Protein AF-A0A4Z0K3G8-F1 (afdb_monomer_lite)

pLDDT: mean 83.53, std 13.25, range [43.66, 97.62]

Foldseek 3Di:
DPVVVVVVVVVVVVVVVVVVVVPFFDFDKDWDWDADPQKIKIWIFTDGPPGTPDIDIDIDHD

InterPro domains:
  IPR009736 Protein of unknown function DUF1307 [PF06998] (28-62)
  IPR036699 YehR-like superfamily [SSF160704] (24-61)

Organism: NCBI:txid436295

Structure (mmCIF, N/CA/C/O backbone):
data_AF-A0A4Z0K3G8-F1
#
_entry.id   AF-A0A4Z0K3G8-F1
#
loop_
_atom_site.group_PDB
_atom_site.id
_atom_site.type_symbol
_atom_site.label_atom_id
_atom_site.label_alt_id
_atom_site.label_comp_id
_atom_site.label_asym_id
_atom_site.label_entity_id
_atom_site.label_seq_id
_atom_site.pdbx_PDB_ins_code
_atom_site.Cartn_x
_atom_site.Cartn_y
_atom_site.Cartn_z
_atom_site.occupancy
_atom_site.B_iso_or_equiv
_atom_site.auth_seq_id
_atom_site.auth_comp_id
_atom_site.auth_asym_id
_atom_site.auth_atom_id
_atom_site.pdbx_PDB_model_num
ATOM 1 N N . MET A 1 1 ? -20.869 -13.667 50.900 1.00 43.66 1 MET A N 1
ATOM 2 C CA . MET A 1 1 ? -19.886 -13.274 49.865 1.00 43.66 1 MET A CA 1
ATOM 3 C C . MET A 1 1 ? -20.305 -13.885 48.520 1.00 43.66 1 MET A C 1
ATOM 5 O O . MET A 1 1 ? -19.985 -15.029 48.255 1.00 43.66 1 MET A O 1
ATOM 9 N N . LYS A 1 2 ? -21.133 -13.190 47.720 1.00 52.84 2 LYS A N 1
ATOM 10 C CA . LYS A 1 2 ? -21.597 -13.637 46.375 1.00 52.84 2 LYS A CA 1
ATOM 11 C C . LYS A 1 2 ? -21.287 -12.614 45.262 1.00 52.84 2 LYS A C 1
ATOM 13 O O . LYS A 1 2 ? -21.640 -12.813 44.107 1.00 52.84 2 LYS A O 1
ATOM 18 N N . ILE A 1 3 ? -20.629 -11.512 45.628 1.00 55.94 3 ILE A N 1
ATOM 19 C CA . ILE A 1 3 ? -20.349 -10.342 44.778 1.00 55.94 3 ILE A CA 1
ATOM 20 C C . ILE A 1 3 ? -19.065 -10.510 43.943 1.00 55.94 3 ILE A C 1
ATOM 22 O O . ILE A 1 3 ? -18.885 -9.813 42.949 1.00 55.94 3 ILE A O 1
ATOM 26 N N . SER A 1 4 ? -18.210 -11.482 44.277 1.00 61.28 4 SER A N 1
ATOM 27 C CA . SER A 1 4 ? -16.918 -11.700 43.614 1.00 61.28 4 SER A CA 1
ATOM 28 C C . SER A 1 4 ? -17.041 -12.188 42.167 1.00 61.28 4 SER A C 1
ATOM 30 O O . SER A 1 4 ? -16.359 -11.660 41.297 1.00 61.28 4 SER A O 1
ATOM 32 N N . GLY A 1 5 ? -17.936 -13.137 41.870 1.00 65.19 5 GLY A N 1
ATOM 33 C CA . GLY A 1 5 ? -18.045 -13.715 40.521 1.00 65.19 5 GLY A CA 1
ATOM 34 C C . GLY A 1 5 ? -18.577 -12.740 39.465 1.00 65.19 5 GLY A C 1
ATOM 35 O O . GLY A 1 5 ? -18.114 -12.735 38.329 1.00 65.19 5 GLY A O 1
ATOM 36 N N . LYS A 1 6 ? -19.515 -11.866 39.848 1.00 69.75 6 LYS A N 1
ATOM 37 C CA . LYS A 1 6 ? -20.156 -10.909 38.931 1.00 69.75 6 LYS A CA 1
ATOM 38 C C . LYS A 1 6 ? -19.207 -9.771 38.531 1.00 69.75 6 LYS A C 1
ATOM 40 O O . LYS A 1 6 ? -19.196 -9.367 37.374 1.00 69.75 6 LYS A O 1
ATOM 45 N N . LEU A 1 7 ? -18.378 -9.307 39.471 1.00 71.94 7 LEU A N 1
ATOM 46 C CA . LEU A 1 7 ? -17.336 -8.304 39.221 1.00 71.94 7 LEU A CA 1
ATOM 47 C C . LEU A 1 7 ? -16.169 -8.878 38.409 1.00 71.94 7 LEU A C 1
ATOM 49 O O . LEU A 1 7 ? -15.702 -8.230 37.477 1.00 71.94 7 LEU A O 1
ATOM 53 N N . LEU A 1 8 ? -15.747 -10.112 38.707 1.00 76.12 8 LEU A N 1
ATOM 54 C CA . LEU A 1 8 ? -14.684 -10.785 37.958 1.00 76.12 8 LEU A CA 1
ATOM 55 C C . LEU A 1 8 ? -15.095 -11.032 36.497 1.00 76.12 8 LEU A C 1
ATOM 57 O O . LEU A 1 8 ? -14.318 -10.790 35.578 1.00 76.12 8 LEU A O 1
ATOM 61 N N . SER A 1 9 ? -16.343 -11.453 36.276 1.00 79.62 9 SER A N 1
ATOM 62 C CA . SER A 1 9 ? -16.875 -11.698 34.933 1.00 79.62 9 SER A CA 1
ATOM 63 C C . SER A 1 9 ? -17.022 -10.410 34.115 1.00 79.62 9 SER A C 1
ATOM 65 O O . SER A 1 9 ? -16.775 -10.424 32.912 1.00 79.62 9 SER A O 1
ATOM 67 N N . ALA A 1 10 ? -17.381 -9.291 34.752 1.00 82.69 10 ALA A N 1
ATOM 68 C CA . ALA A 1 10 ? -17.439 -7.987 34.093 1.00 82.69 10 ALA A CA 1
ATOM 69 C C . ALA A 1 10 ? -16.042 -7.469 33.707 1.00 82.69 10 ALA A C 1
ATOM 71 O O . ALA A 1 10 ? -15.876 -6.915 32.623 1.00 82.69 10 ALA A O 1
ATOM 72 N N . ALA A 1 11 ? -15.034 -7.696 34.556 1.00 81.81 11 ALA A N 1
ATOM 73 C CA . ALA A 1 11 ? -13.646 -7.340 34.263 1.00 81.81 11 ALA A CA 1
ATOM 74 C C . ALA A 1 11 ? -13.055 -8.172 33.110 1.00 81.81 11 ALA A C 1
ATOM 76 O O . ALA A 1 11 ? -12.341 -7.648 32.263 1.00 81.81 11 ALA A O 1
ATOM 77 N N . LEU A 1 12 ? -13.383 -9.463 33.032 1.00 80.12 12 LEU A N 1
ATOM 78 C CA . LEU A 1 12 ? -12.975 -10.313 31.908 1.00 80.12 12 LEU A CA 1
ATOM 79 C C . LEU A 1 12 ? -13.651 -9.890 30.597 1.00 80.12 12 LEU A C 1
ATOM 81 O O . LEU A 1 12 ? -12.996 -9.818 29.559 1.00 80.12 12 LEU A O 1
ATOM 85 N N . ALA A 1 13 ? -14.945 -9.562 30.647 1.00 82.19 13 ALA A N 1
ATOM 86 C CA . ALA A 1 13 ? -15.674 -9.070 29.483 1.00 82.19 13 ALA A CA 1
ATOM 87 C C . ALA A 1 13 ? -15.122 -7.727 28.980 1.00 82.19 13 ALA A C 1
ATOM 89 O O . ALA A 1 13 ? -14.982 -7.545 27.774 1.00 82.19 13 ALA A O 1
ATOM 90 N N . SER A 1 14 ? -14.756 -6.802 29.874 1.00 77.75 14 SER A N 1
ATOM 91 C CA . SER A 1 14 ? -14.182 -5.518 29.461 1.00 77.75 14 SER A CA 1
ATOM 92 C C . SER A 1 14 ? -12.818 -5.690 28.791 1.00 77.75 14 SER A C 1
ATOM 94 O O . SER A 1 14 ? -12.600 -5.120 27.725 1.00 77.75 14 SER A O 1
ATOM 96 N N . VAL A 1 15 ? -11.935 -6.532 29.337 1.00 80.56 15 VAL A N 1
ATOM 97 C CA . VAL A 1 15 ? -10.626 -6.836 28.731 1.00 80.56 15 VAL A CA 1
ATOM 98 C C . VAL A 1 15 ? -10.776 -7.407 27.317 1.00 80.56 15 VAL A C 1
ATOM 100 O O . VAL A 1 15 ? -10.033 -7.002 26.427 1.00 80.56 15 VAL A O 1
ATOM 103 N N . LEU A 1 16 ? -11.759 -8.285 27.086 1.00 77.50 16 LEU A N 1
ATOM 104 C CA . LEU A 1 16 ? -12.041 -8.851 25.759 1.00 77.50 16 LEU A CA 1
ATOM 105 C C . LE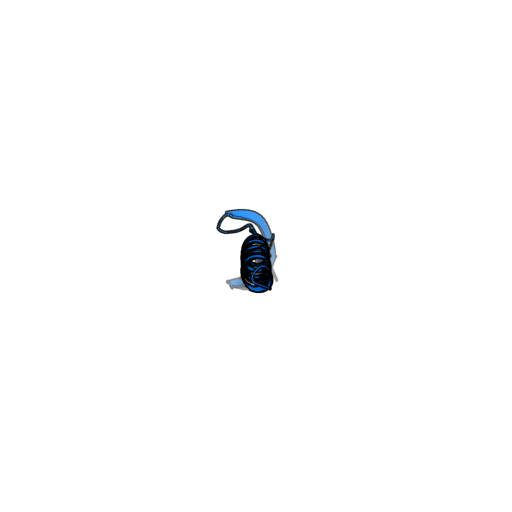U A 1 16 ? -12.546 -7.805 24.751 1.00 77.50 16 LEU A C 1
ATOM 107 O O . LEU A 1 16 ? -12.198 -7.860 23.575 1.00 77.50 16 LEU A O 1
ATOM 111 N N . VAL A 1 17 ? -13.350 -6.836 25.191 1.00 77.50 17 VAL A N 1
ATOM 112 C CA . VAL A 1 17 ? -13.836 -5.758 24.312 1.00 77.50 17 VAL A CA 1
ATOM 113 C C . VAL A 1 17 ? -12.700 -4.797 23.948 1.00 77.50 17 VAL A C 1
ATOM 115 O O . VAL A 1 17 ? -12.582 -4.394 22.791 1.00 77.50 17 VAL A O 1
ATOM 118 N N . PHE A 1 18 ? -11.822 -4.468 24.901 1.00 70.75 18 PHE A N 1
ATOM 119 C CA . PHE A 1 18 ? -10.664 -3.608 24.642 1.00 70.75 18 PHE A CA 1
ATOM 120 C C . PHE A 1 18 ? -9.606 -4.279 23.758 1.00 70.75 18 PHE A C 1
ATOM 122 O O . PHE A 1 18 ? -9.005 -3.604 22.924 1.00 70.75 18 PHE A O 1
ATOM 129 N N . SER A 1 19 ? -9.396 -5.592 23.886 1.00 70.62 19 SER A N 1
ATOM 130 C CA . SER A 1 19 ? -8.475 -6.317 23.004 1.00 70.62 19 SER A CA 1
ATOM 131 C C . SER A 1 19 ? -8.997 -6.420 21.567 1.00 70.62 19 SER A C 1
ATOM 133 O O . SER A 1 19 ? -8.204 -6.301 20.635 1.00 70.62 19 SER A O 1
ATOM 135 N N . LEU A 1 20 ? -10.315 -6.539 21.363 1.00 67.62 20 LEU A N 1
ATOM 136 C CA . LEU A 1 20 ? -10.928 -6.473 20.029 1.00 67.62 20 LEU A CA 1
ATOM 137 C C . LEU A 1 20 ? -10.856 -5.068 19.413 1.00 67.62 20 LEU A C 1
ATOM 139 O O . LEU A 1 20 ? -10.582 -4.943 18.223 1.00 67.62 20 LEU A O 1
ATOM 143 N N . ALA A 1 21 ? -11.039 -4.013 20.211 1.00 67.00 21 ALA A N 1
ATOM 144 C CA . ALA A 1 21 ? -10.933 -2.629 19.738 1.00 67.00 21 ALA A CA 1
ATOM 145 C C . ALA A 1 21 ? -9.506 -2.241 19.292 1.00 67.00 21 ALA A C 1
ATOM 147 O O . ALA A 1 21 ? -9.338 -1.301 18.519 1.00 67.00 21 ALA A O 1
ATOM 148 N N . GLY A 1 22 ? -8.482 -2.974 19.746 1.00 62.22 22 GLY A N 1
ATOM 149 C CA . GLY A 1 22 ? -7.097 -2.834 19.285 1.00 62.22 22 GLY A CA 1
ATOM 150 C C . GLY A 1 22 ? -6.835 -3.407 17.886 1.00 62.22 22 GLY A C 1
ATOM 151 O O . GLY A 1 22 ? -5.814 -3.087 17.281 1.00 62.22 22 GLY A O 1
ATOM 152 N N . CYS A 1 23 ? -7.758 -4.203 17.335 1.00 67.50 23 CYS A N 1
ATOM 153 C CA . CYS A 1 23 ? -7.736 -4.657 15.943 1.00 67.50 23 CYS A CA 1
ATOM 154 C C . CYS A 1 23 ? -8.370 -3.590 15.032 1.00 67.50 23 CYS A C 1
ATOM 156 O O . CYS A 1 23 ? -9.313 -3.844 14.292 1.00 67.50 23 CYS A O 1
ATOM 158 N N . GLY A 1 24 ? -7.910 -2.347 15.163 1.00 65.00 24 GLY A N 1
ATOM 159 C CA . GLY A 1 24 ? -8.281 -1.271 14.253 1.00 65.00 24 GLY A CA 1
ATOM 160 C C . GLY A 1 24 ? -7.430 -1.325 12.990 1.00 65.00 24 GLY A C 1
ATOM 161 O O . GLY A 1 24 ? -6.300 -1.818 13.023 1.00 65.00 24 GLY A O 1
ATOM 162 N N . ASP A 1 25 ? -7.955 -0.776 11.894 1.00 67.94 25 ASP A N 1
ATOM 163 C CA . ASP A 1 25 ? -7.202 -0.611 10.656 1.00 67.94 25 ASP A CA 1
ATOM 164 C C . ASP A 1 25 ? -5.975 0.276 10.916 1.00 67.94 25 ASP A C 1
ATOM 166 O O . ASP A 1 25 ? -6.051 1.509 10.935 1.00 67.94 25 ASP A O 1
ATOM 170 N N . LYS A 1 26 ? -4.834 -0.357 11.177 1.00 78.00 26 LYS A N 1
ATOM 171 C CA . LYS A 1 26 ? -3.536 0.305 11.242 1.00 78.00 26 LYS A CA 1
ATOM 172 C C . LYS A 1 26 ? -3.112 0.684 9.832 1.00 78.00 26 LYS A C 1
ATOM 174 O O . LYS A 1 26 ? -3.359 -0.057 8.884 1.00 78.00 26 LYS A O 1
ATOM 179 N N . GLU A 1 27 ? -2.476 1.843 9.703 1.00 88.12 27 GLU A N 1
ATOM 180 C CA . GLU A 1 27 ? -1.768 2.159 8.470 1.00 88.12 27 GLU A CA 1
ATOM 181 C C . GLU A 1 27 ? -0.560 1.234 8.358 1.00 88.12 27 GLU A C 1
ATOM 183 O O . GLU A 1 27 ? 0.307 1.186 9.232 1.00 88.12 27 GLU A O 1
ATOM 188 N N . GLU A 1 28 ? -0.525 0.473 7.276 1.00 90.94 28 GLU A N 1
ATOM 189 C CA . GLU A 1 28 ? 0.535 -0.470 6.965 1.00 90.94 28 GLU A CA 1
ATOM 190 C C . GLU A 1 28 ? 1.101 -0.153 5.595 1.00 90.94 28 GLU A C 1
ATOM 192 O O . GLU A 1 28 ? 0.400 0.370 4.733 1.00 90.94 28 GLU A O 1
ATOM 197 N N . SER A 1 29 ? 2.375 -0.472 5.380 1.00 95.19 29 SER A N 1
ATOM 198 C CA . SER A 1 29 ? 3.009 -0.333 4.071 1.00 95.19 29 SER A CA 1
ATOM 199 C C . SER A 1 29 ? 3.589 -1.660 3.607 1.00 95.19 29 SER A C 1
ATOM 201 O O . SER A 1 29 ? 4.238 -2.370 4.376 1.00 95.19 29 SER A O 1
ATOM 203 N N . LYS A 1 30 ? 3.361 -1.991 2.336 1.00 95.44 30 LYS A N 1
ATOM 204 C CA . LYS A 1 30 ? 3.963 -3.137 1.648 1.00 95.44 30 LYS A CA 1
ATOM 205 C C . LYS A 1 30 ? 4.635 -2.673 0.368 1.00 95.44 30 LYS A C 1
ATOM 207 O O . LYS A 1 30 ? 4.012 -1.990 -0.441 1.00 95.44 30 LYS A O 1
ATOM 212 N N . THR A 1 31 ? 5.878 -3.098 0.185 1.00 97.12 31 THR A N 1
ATOM 213 C CA . THR A 1 31 ? 6.677 -2.796 -1.003 1.00 97.12 31 THR A CA 1
ATOM 214 C C . THR A 1 31 ? 6.847 -4.048 -1.849 1.00 97.12 31 THR A C 1
ATOM 216 O O . THR A 1 31 ? 7.244 -5.099 -1.346 1.00 97.12 31 THR A O 1
ATOM 219 N N . PHE A 1 32 ? 6.562 -3.922 -3.138 1.00 95.69 32 PHE A N 1
ATOM 220 C CA . PHE A 1 32 ? 6.767 -4.946 -4.151 1.00 95.69 32 PHE A CA 1
ATOM 221 C C . PHE A 1 32 ? 7.860 -4.482 -5.097 1.00 95.69 32 PHE A C 1
ATOM 223 O O . PHE A 1 32 ? 7.804 -3.367 -5.606 1.00 95.69 32 PHE A O 1
ATOM 230 N N . ASN A 1 33 ? 8.839 -5.344 -5.339 1.00 95.25 33 ASN A N 1
ATOM 231 C CA . ASN A 1 33 ? 9.926 -5.065 -6.264 1.00 95.25 33 ASN A CA 1
ATOM 232 C C . ASN A 1 33 ? 9.813 -6.012 -7.455 1.00 95.25 33 ASN A C 1
ATOM 234 O O . ASN A 1 33 ? 9.585 -7.209 -7.277 1.00 95.25 33 ASN A O 1
ATOM 238 N N . ALA A 1 34 ? 9.983 -5.480 -8.656 1.00 94.19 34 ALA A N 1
ATOM 239 C CA . ALA A 1 34 ? 9.996 -6.234 -9.895 1.00 94.19 34 ALA A CA 1
ATOM 240 C C . ALA A 1 34 ? 11.135 -5.734 -10.784 1.00 94.19 34 ALA A C 1
ATOM 242 O O . ALA A 1 34 ? 11.453 -4.549 -10.786 1.00 94.19 34 ALA A O 1
ATOM 243 N N . ASN A 1 35 ? 11.740 -6.632 -11.554 1.00 92.75 35 ASN A N 1
ATOM 244 C CA . ASN A 1 35 ? 12.664 -6.257 -12.617 1.00 92.75 35 ASN A CA 1
ATOM 245 C C . ASN A 1 35 ? 12.024 -6.643 -13.950 1.00 92.75 35 ASN A C 1
ATOM 247 O O . ASN A 1 35 ? 11.727 -7.817 -14.176 1.00 92.75 35 ASN A O 1
ATOM 251 N N . LEU A 1 36 ? 11.764 -5.655 -14.803 1.00 89.94 36 LEU A N 1
ATOM 252 C CA . LEU A 1 36 ? 11.227 -5.868 -16.142 1.00 89.94 36 LEU A CA 1
ATOM 253 C C . LEU A 1 36 ? 12.160 -5.222 -17.157 1.00 89.94 36 LEU A C 1
ATOM 255 O O . LEU A 1 36 ? 12.375 -4.014 -17.122 1.00 89.94 36 LEU A O 1
ATOM 259 N N . ALA A 1 37 ? 12.692 -6.036 -18.072 1.00 88.00 37 ALA A N 1
ATOM 260 C CA . ALA A 1 37 ? 13.519 -5.580 -19.191 1.00 88.00 37 ALA A CA 1
ATOM 261 C C . ALA A 1 37 ? 14.664 -4.622 -18.781 1.00 88.00 37 ALA A C 1
ATOM 263 O O . ALA A 1 37 ? 14.919 -3.633 -19.461 1.00 88.00 37 ALA A O 1
ATOM 264 N N . GLY A 1 38 ? 15.336 -4.892 -17.653 1.00 88.69 38 GLY A N 1
ATOM 265 C CA . GLY A 1 38 ? 16.442 -4.063 -17.150 1.00 88.69 38 GLY A CA 1
ATOM 266 C C . GLY A 1 38 ? 16.011 -2.836 -16.339 1.00 88.69 38 GLY A C 1
ATOM 267 O O . GLY A 1 38 ? 16.862 -2.098 -15.850 1.00 88.69 38 GLY A O 1
ATOM 268 N N . THR A 1 39 ? 14.706 -2.635 -16.149 1.00 91.62 39 THR A N 1
ATOM 269 C CA . THR A 1 39 ? 14.160 -1.610 -15.256 1.00 91.62 39 THR A CA 1
ATOM 270 C C . THR A 1 39 ? 13.789 -2.234 -13.918 1.00 91.62 39 THR A C 1
ATOM 272 O O . THR A 1 39 ? 12.964 -3.149 -13.856 1.00 91.62 39 THR A O 1
ATOM 275 N N . GLU A 1 40 ? 14.370 -1.723 -12.836 1.00 95.31 40 GLU A N 1
ATOM 276 C CA . GLU A 1 40 ? 13.950 -2.040 -11.472 1.00 95.31 40 GLU A CA 1
ATOM 277 C C . GLU A 1 40 ? 12.754 -1.162 -11.106 1.00 95.31 40 GLU A C 1
ATOM 279 O O . GLU A 1 40 ? 12.836 0.064 -11.138 1.00 95.31 40 GLU A O 1
ATOM 284 N N . ILE A 1 41 ? 11.634 -1.784 -10.761 1.00 95.31 41 ILE A N 1
ATOM 285 C CA . ILE A 1 41 ? 10.397 -1.122 -10.362 1.00 95.31 41 ILE A CA 1
ATOM 286 C C . ILE A 1 41 ? 10.126 -1.482 -8.906 1.00 95.31 41 ILE A C 1
ATOM 288 O O . ILE A 1 41 ? 10.055 -2.661 -8.561 1.00 95.31 41 IL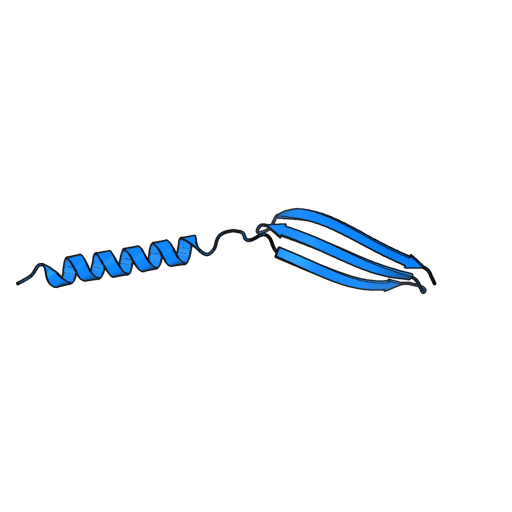E A O 1
ATOM 292 N N . SER A 1 42 ? 9.942 -0.474 -8.059 1.00 96.88 42 SER A N 1
ATOM 293 C CA . SER A 1 42 ? 9.526 -0.632 -6.669 1.00 96.88 42 SER A CA 1
ATOM 294 C C . SER A 1 42 ? 8.199 0.081 -6.451 1.00 96.88 42 SER A C 1
ATOM 296 O O . SER A 1 42 ? 8.076 1.280 -6.699 1.00 96.88 42 SER A O 1
ATOM 298 N N . ILE A 1 43 ? 7.183 -0.653 -6.008 1.00 96.88 43 ILE A N 1
ATOM 299 C CA . ILE A 1 43 ? 5.849 -0.121 -5.737 1.00 96.88 43 ILE A CA 1
ATOM 300 C C . ILE A 1 43 ? 5.549 -0.315 -4.260 1.00 96.88 43 ILE A C 1
ATOM 302 O O . ILE A 1 43 ? 5.443 -1.443 -3.783 1.00 96.88 43 ILE A O 1
ATOM 306 N N . THR A 1 44 ? 5.375 0.786 -3.539 1.00 97.62 44 THR A N 1
ATOM 307 C CA . THR A 1 44 ? 4.956 0.781 -2.139 1.00 97.62 44 THR A CA 1
ATOM 308 C C . THR A 1 44 ? 3.494 1.182 -2.030 1.00 97.62 44 THR A C 1
ATOM 310 O O . THR A 1 44 ? 3.111 2.287 -2.419 1.00 97.62 44 THR A O 1
ATOM 313 N N . TYR A 1 45 ? 2.686 0.289 -1.468 1.00 97.31 45 TYR A N 1
ATOM 314 C CA . TYR A 1 45 ? 1.296 0.531 -1.110 1.00 97.31 45 TYR A CA 1
ATOM 315 C C . TYR A 1 45 ? 1.190 0.762 0.387 1.00 97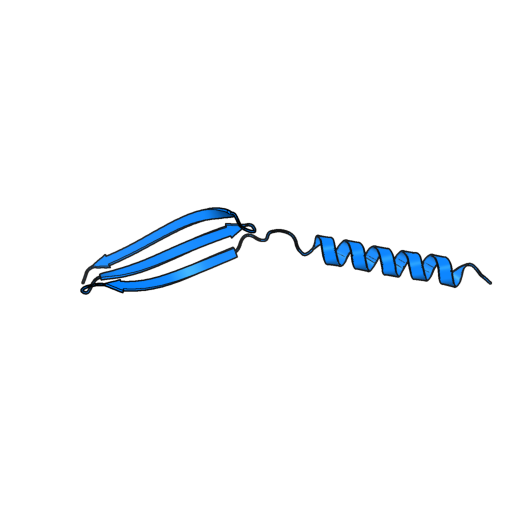.31 45 TYR A C 1
ATOM 317 O O . TYR A 1 45 ? 1.478 -0.141 1.171 1.00 97.31 45 TYR A O 1
ATOM 325 N N . THR A 1 46 ? 0.726 1.942 0.774 1.00 95.06 46 THR A N 1
ATOM 326 C CA . THR A 1 46 ? 0.246 2.202 2.127 1.00 95.06 46 THR A CA 1
ATOM 327 C C . THR A 1 46 ? -1.263 1.994 2.147 1.00 95.06 46 THR A C 1
ATOM 329 O O . THR A 1 46 ? -1.988 2.596 1.3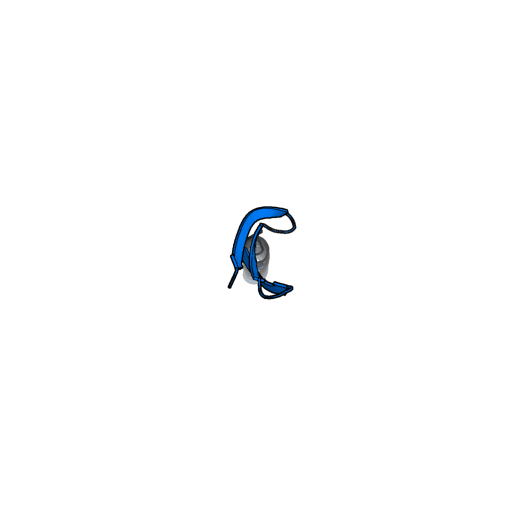46 1.00 95.06 46 THR A O 1
ATOM 332 N N . TYR A 1 47 ? -1.745 1.145 3.045 1.00 93.50 47 TYR A N 1
ATOM 333 C CA . TYR A 1 47 ? -3.150 0.775 3.159 1.00 93.50 47 TYR A CA 1
ATOM 334 C C . TYR A 1 47 ? -3.623 0.824 4.611 1.00 93.50 47 TYR A C 1
ATOM 336 O O . TYR A 1 47 ? -2.838 0.703 5.549 1.00 93.50 47 TYR A O 1
ATOM 344 N N . LYS A 1 48 ? -4.929 1.023 4.772 1.00 91.50 48 LYS A N 1
ATOM 345 C CA . LYS A 1 48 ? -5.653 0.997 6.038 1.00 91.50 48 LYS A CA 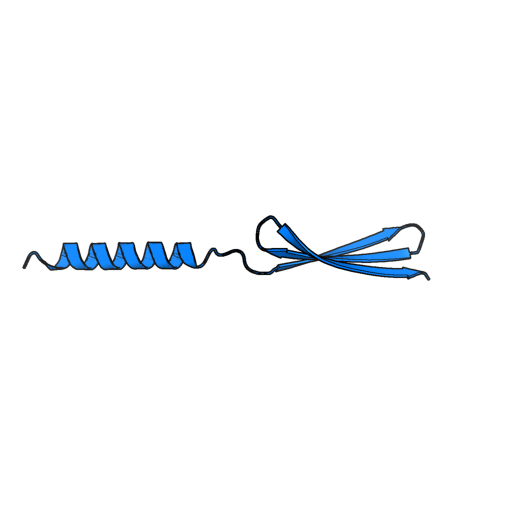1
ATOM 346 C C . LYS A 1 48 ? -6.855 0.073 5.842 1.00 91.50 48 LYS A C 1
ATOM 348 O O . LYS A 1 48 ? -7.763 0.415 5.082 1.00 91.50 48 LYS A O 1
ATOM 353 N N . GLY A 1 49 ? -6.816 -1.109 6.456 1.00 87.44 49 GLY A N 1
ATOM 354 C CA . GLY A 1 49 ? -7.769 -2.182 6.156 1.00 87.44 49 GLY A CA 1
ATOM 355 C C . GLY A 1 49 ? -7.683 -2.582 4.680 1.00 87.44 49 GLY A C 1
ATOM 356 O O . GLY A 1 49 ? -6.589 -2.697 4.131 1.00 87.44 49 GLY A O 1
ATOM 357 N N . ASP A 1 50 ? -8.826 -2.687 4.003 1.00 89.19 50 ASP A N 1
ATOM 358 C CA . ASP A 1 50 ? -8.897 -3.054 2.578 1.00 89.19 50 ASP A CA 1
ATOM 359 C C . ASP A 1 50 ? -8.730 -1.863 1.611 1.00 89.19 50 ASP A C 1
ATOM 361 O O . ASP A 1 50 ? -8.948 -1.981 0.403 1.00 89.19 50 ASP A O 1
ATOM 365 N N . LYS A 1 51 ? -8.360 -0.680 2.119 1.00 90.38 51 LYS A N 1
ATOM 366 C CA . LYS A 1 51 ? -8.239 0.547 1.323 1.00 90.38 51 LYS A CA 1
ATOM 367 C C . LYS A 1 51 ? -6.785 0.994 1.205 1.00 90.38 51 LYS A C 1
ATOM 369 O O . LYS A 1 51 ? -6.148 1.337 2.197 1.00 90.38 51 LYS A O 1
ATOM 374 N N . ILE A 1 52 ? -6.297 1.106 -0.029 1.00 94.56 52 ILE A N 1
ATOM 375 C CA . ILE A 1 52 ? -5.040 1.803 -0.329 1.00 94.56 52 ILE A CA 1
ATOM 376 C C . ILE A 1 52 ? -5.265 3.310 -0.160 1.00 94.56 52 ILE A C 1
ATOM 378 O O . ILE A 1 52 ? -6.200 3.875 -0.729 1.00 94.56 52 ILE A O 1
ATOM 382 N N . ILE A 1 53 ? -4.399 3.954 0.619 1.00 95.50 53 ILE A N 1
ATOM 383 C CA . ILE A 1 53 ? -4.452 5.393 0.917 1.00 95.50 53 ILE A CA 1
ATOM 384 C C . ILE A 1 53 ? -3.311 6.171 0.261 1.00 95.50 53 ILE A C 1
ATOM 386 O O . ILE A 1 53 ? -3.462 7.353 -0.038 1.00 95.50 53 ILE A O 1
ATOM 390 N N . LYS A 1 54 ? -2.179 5.511 0.000 1.00 96.06 54 LYS A N 1
ATOM 391 C CA . LYS A 1 54 ? -1.044 6.088 -0.716 1.00 96.06 54 LYS A CA 1
ATOM 392 C C . LYS A 1 54 ? -0.357 5.005 -1.530 1.00 96.06 54 LYS A C 1
ATOM 394 O O . LYS A 1 54 ? -0.158 3.890 -1.059 1.00 96.06 54 LYS A O 1
ATOM 399 N N . GLN A 1 55 ? 0.028 5.363 -2.745 1.00 96.88 55 GLN A N 1
ATOM 400 C CA . GLN A 1 55 ? 0.877 4.547 -3.597 1.00 96.88 55 GLN A CA 1
ATOM 401 C C . GLN A 1 55 ? 2.092 5.380 -3.993 1.00 96.88 55 GLN A C 1
ATOM 403 O O . GLN A 1 55 ? 1.956 6.529 -4.413 1.00 96.88 55 GLN A O 1
ATOM 408 N N . THR A 1 56 ? 3.278 4.798 -3.875 1.00 96.69 56 THR A N 1
ATOM 409 C CA . THR A 1 56 ? 4.521 5.375 -4.389 1.00 96.69 56 THR A CA 1
ATOM 410 C C . THR A 1 56 ? 5.151 4.369 -5.335 1.00 96.69 56 THR A C 1
ATOM 412 O O . THR A 1 56 ? 5.270 3.196 -4.992 1.00 96.69 56 THR A O 1
ATOM 415 N N . SER A 1 57 ? 5.496 4.824 -6.536 1.00 95.38 57 SER A N 1
ATOM 416 C CA . SER A 1 57 ? 6.150 4.009 -7.553 1.00 95.38 57 SER A CA 1
ATOM 417 C C . SER A 1 57 ? 7.486 4.642 -7.883 1.00 95.38 57 SER A C 1
ATOM 419 O O . SER A 1 57 ? 7.542 5.808 -8.268 1.00 95.38 57 SER A O 1
ATOM 421 N N . GLU A 1 58 ? 8.541 3.859 -7.753 1.00 95.25 58 GLU A N 1
ATOM 422 C CA . GLU A 1 58 ? 9.896 4.230 -8.120 1.00 95.25 58 GLU A CA 1
ATOM 423 C C . GLU A 1 58 ? 10.356 3.303 -9.239 1.00 95.25 58 GLU A C 1
ATOM 425 O O . GLU A 1 58 ? 10.063 2.105 -9.249 1.00 95.25 58 GLU A O 1
ATOM 430 N N . SER A 1 59 ? 11.029 3.866 -10.233 1.00 93.94 59 SER A N 1
ATOM 431 C CA . SER A 1 59 ? 11.560 3.107 -11.357 1.00 93.94 59 SER A CA 1
ATOM 432 C C . SER A 1 59 ? 12.978 3.562 -11.626 1.00 93.94 59 SER A C 1
ATOM 434 O O . SER A 1 59 ? 13.232 4.751 -11.816 1.00 93.94 59 SER A O 1
ATOM 436 N N . LYS A 1 60 ? 13.899 2.608 -11.630 1.00 93.44 60 LYS A N 1
ATOM 437 C CA . LYS A 1 60 ? 15.302 2.819 -11.940 1.00 93.44 60 LYS A CA 1
ATOM 438 C C . LYS A 1 60 ? 15.614 2.105 -13.245 1.00 93.44 60 LYS A C 1
ATOM 440 O O . LYS A 1 60 ? 15.551 0.880 -13.329 1.00 93.44 60 LYS A O 1
ATOM 445 N N . ILE A 1 61 ? 15.936 2.901 -14.254 1.00 88.88 61 ILE A N 1
ATOM 446 C CA . ILE A 1 61 ? 16.378 2.432 -15.565 1.00 88.88 61 ILE A CA 1
ATOM 447 C C . ILE A 1 61 ? 17.905 2.418 -15.522 1.00 88.88 61 ILE A C 1
ATOM 449 O O . ILE A 1 61 ? 18.508 3.417 -15.122 1.00 88.88 61 ILE A O 1
ATOM 453 N N . SER A 1 62 ? 18.504 1.275 -15.851 1.00 70.00 62 SER A N 1
ATOM 454 C CA . SER A 1 62 ? 19.962 1.131 -15.973 1.00 70.00 62 SER A CA 1
ATOM 455 C C . SER A 1 62 ? 20.413 1.313 -17.413 1.00 70.00 62 SER A C 1
ATOM 457 O O . SER A 1 62 ? 19.627 0.954 -18.318 1.00 70.00 62 SER A O 1
#

Sequence (62 aa):
MKISGKLLSAALASVLVFSLAGCGDKEESKTFNANLAGTEISITYTYKGDKIIKQTSESKIS

Radius of gyration: 23.08 Å; chains: 1; bounding box: 42×20×69 Å

Secondary stru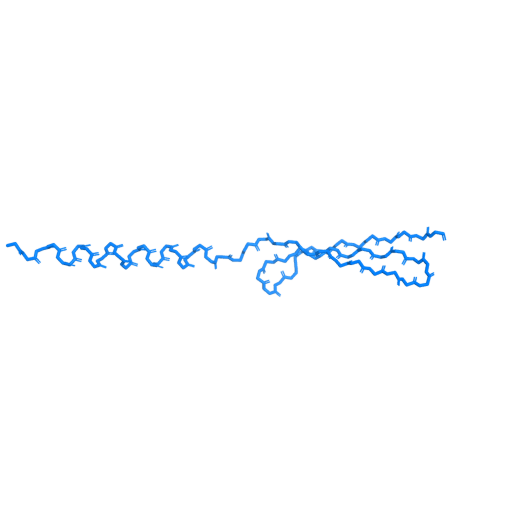cture (DSSP, 8-state):
--SHHHHHHHHHHHHHHHHHHT----EEEEEEEEEETTEEEEEEEEEETTEEEEEEEEEEE-